Protein AF-A0A645J189-F1 (afdb_monomer)

Secondary structure (DSSP, 8-state):
---SEEEEEEEE-THHHH-TTHHHH-TTTS--EEEEEEEEEPPPP-HHHHHHHHT-

Nearest PDB structures (foldseek):
  3tzu-assembly1_A  TM=9.231E-01  e=2.879E-02  Mycobacterium marinum M

Sequence (56 aa):
MFCPVSGTVLAVNEALLDAPQTINEAPYDAWLIKVADITDKVELLDADAYRGVTGA

Mean predicted aligned error: 3.3 Å

Foldseek 3Di:
DDDQFDAAWPDADVVCVVPVCVCVVPVVVNDGTDGPPTPGGDDDDDPVRVCVVVVD

Radius of gyration: 13.53 Å; Cα contacts (8 Å, |Δi|>4): 54; chains: 1; bounding box: 32×27×29 Å

Solvent-accessible surface area (backbone atoms only — not comparable to full-atom values): 3635 Å² total; per-residue (Å²): 140,82,78,65,53,43,59,42,83,70,44,68,46,67,67,44,78,83,43,56,67,43,44,77,76,39,52,86,78,46,56,63,69,42,74,37,77,74,77,45,66,60,94,77,72,55,74,67,60,45,34,70,77,68,73,110

pLDDT: mean 94.64, std 6.34, range [56.94, 97.75]

Structure (mmCIF, N/CA/C/O backbone):
data_AF-A0A645J189-F1
#
_entry.id   AF-A0A645J189-F1
#
loop_
_atom_site.group_PDB
_atom_site.id
_atom_site.type_symbol
_atom_site.label_atom_id
_atom_site.label_alt_id
_atom_site.label_comp_id
_atom_site.label_asym_id
_atom_site.label_entity_id
_atom_site.label_seq_id
_atom_site.pdbx_PDB_ins_code
_atom_site.Cartn_x
_atom_site.Cartn_y
_atom_site.Cartn_z
_atom_site.occupancy
_atom_site.B_iso_or_equiv
_atom_site.auth_seq_id
_atom_site.auth_comp_id
_atom_site.auth_asym_id
_atom_site.auth_atom_id
_atom_site.pdbx_PDB_model_num
ATOM 1 N N . MET A 1 1 ? 5.767 9.317 3.448 1.00 81.31 1 MET A N 1
ATOM 2 C CA . MET A 1 1 ? 4.775 8.223 3.387 1.00 81.31 1 MET A CA 1
ATOM 3 C C . MET A 1 1 ? 4.196 8.044 4.777 1.00 81.31 1 MET A C 1
ATOM 5 O O . MET A 1 1 ? 4.973 8.024 5.722 1.00 81.31 1 MET A O 1
ATOM 9 N N . PHE A 1 2 ? 2.876 7.935 4.901 1.00 9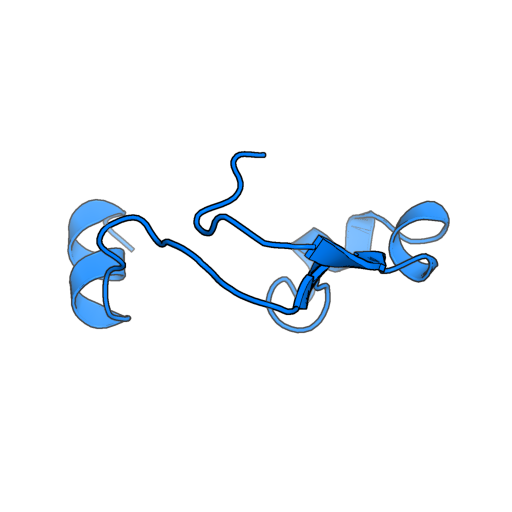1.62 2 PHE A N 1
ATOM 10 C CA . PHE A 1 2 ? 2.205 7.561 6.149 1.00 91.62 2 PHE A CA 1
ATOM 11 C C . PHE A 1 2 ? 1.477 6.237 5.916 1.00 91.62 2 PHE A C 1
ATOM 13 O O . PHE A 1 2 ? 0.891 6.055 4.849 1.00 91.62 2 PHE A O 1
ATOM 20 N N . CYS A 1 3 ? 1.548 5.309 6.871 1.00 94.31 3 CYS A N 1
ATOM 21 C CA . CYS A 1 3 ? 0.822 4.047 6.769 1.00 94.31 3 CYS A CA 1
ATOM 22 C C . CYS A 1 3 ? -0.619 4.258 7.262 1.00 94.31 3 CYS A C 1
ATOM 24 O O . CYS A 1 3 ? -0.791 4.704 8.395 1.00 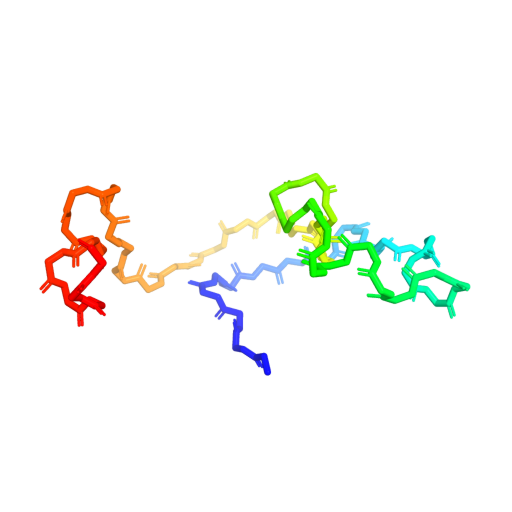94.31 3 CYS A O 1
ATOM 26 N N . PRO A 1 4 ? -1.649 3.955 6.453 1.00 95.69 4 PRO A N 1
ATOM 27 C CA . PRO A 1 4 ? -3.043 4.147 6.852 1.00 95.69 4 PRO A CA 1
ATOM 28 C C . PRO A 1 4 ? -3.562 3.052 7.802 1.00 95.69 4 PRO A C 1
ATOM 30 O O . PRO A 1 4 ? -4.685 3.145 8.296 1.00 95.69 4 PRO A O 1
ATOM 33 N N . VAL A 1 5 ? -2.773 2.001 8.038 1.00 96.88 5 VAL A N 1
ATOM 34 C CA . VAL A 1 5 ? -3.139 0.846 8.867 1.00 96.88 5 VAL A CA 1
ATOM 35 C C . VAL A 1 5 ? -2.019 0.490 9.845 1.00 96.88 5 VAL A C 1
ATOM 37 O O . VAL A 1 5 ? -0.839 0.641 9.525 1.00 96.88 5 VAL A O 1
ATOM 40 N N . SER A 1 6 ? -2.387 -0.022 11.016 1.00 97.31 6 SER A N 1
ATOM 41 C CA . SER A 1 6 ? -1.473 -0.666 11.963 1.00 97.31 6 SER A CA 1
ATOM 42 C C . SER A 1 6 ? -1.442 -2.167 11.686 1.00 97.31 6 SER A C 1
ATOM 44 O O . SER A 1 6 ? -2.491 -2.789 11.526 1.00 97.31 6 SER A O 1
ATOM 46 N N . GLY A 1 7 ? -0.250 -2.754 11.620 1.00 96.06 7 GLY A N 1
ATOM 47 C CA . GLY A 1 7 ? -0.055 -4.172 11.321 1.00 96.06 7 GLY A CA 1
ATOM 48 C C . GLY A 1 7 ? 1.421 -4.507 11.117 1.00 96.06 7 GLY A C 1
ATOM 49 O O . GLY A 1 7 ? 2.301 -3.720 11.473 1.00 96.06 7 GLY A O 1
ATOM 50 N N . THR A 1 8 ? 1.690 -5.656 10.508 1.00 97.56 8 THR A N 1
ATOM 51 C CA . THR A 1 8 ? 3.046 -6.155 10.247 1.00 97.56 8 THR A CA 1
ATOM 52 C C . THR A 1 8 ? 3.394 -6.011 8.770 1.00 97.56 8 THR A C 1
ATOM 54 O O . THR A 1 8 ? 2.621 -6.419 7.906 1.00 97.56 8 THR A O 1
ATOM 57 N N . VAL A 1 9 ? 4.565 -5.460 8.441 1.00 97.00 9 VAL A N 1
ATOM 58 C CA . VAL A 1 9 ? 5.028 -5.409 7.044 1.00 97.00 9 VAL A CA 1
ATOM 59 C C . VAL A 1 9 ? 5.308 -6.830 6.555 1.00 97.00 9 VAL A C 1
ATOM 61 O O . VAL A 1 9 ? 6.173 -7.516 7.089 1.00 97.00 9 VAL A O 1
ATOM 64 N N . LEU A 1 10 ? 4.574 -7.257 5.529 1.00 97.75 10 LEU A N 1
ATOM 65 C CA . LEU A 1 10 ? 4.688 -8.579 4.917 1.00 97.75 10 LEU A CA 1
ATOM 66 C C . LEU A 1 10 ? 5.700 -8.591 3.769 1.00 97.75 10 LEU A C 1
ATOM 68 O O . LEU A 1 10 ? 6.435 -9.559 3.604 1.00 97.75 10 LEU A O 1
ATOM 72 N N . ALA A 1 11 ? 5.709 -7.540 2.949 1.00 97.62 11 ALA A N 1
ATOM 73 C CA . ALA A 1 11 ? 6.608 -7.430 1.807 1.00 97.62 11 ALA A CA 1
ATOM 74 C C . ALA A 1 11 ? 6.863 -5.968 1.437 1.00 97.62 11 ALA A C 1
ATOM 76 O O . ALA A 1 11 ? 6.008 -5.104 1.647 1.00 97.62 11 ALA A O 1
ATOM 77 N N . VAL A 1 12 ? 8.011 -5.722 0.816 1.00 97.06 12 VAL A N 1
ATOM 78 C CA . VAL A 1 12 ? 8.369 -4.460 0.161 1.00 97.06 12 VAL A CA 1
ATOM 79 C C . VAL A 1 12 ? 8.549 -4.722 -1.331 1.00 97.06 12 VAL A C 1
ATOM 81 O O . VAL A 1 12 ? 8.957 -5.819 -1.716 1.00 97.06 12 VAL A O 1
ATOM 84 N N . ASN A 1 13 ? 8.210 -3.758 -2.183 1.00 97.19 13 ASN A N 1
ATOM 85 C CA . ASN A 1 13 ? 8.404 -3.917 -3.621 1.00 97.19 13 ASN A CA 1
ATOM 86 C C . ASN A 1 13 ? 9.854 -3.598 -3.999 1.00 97.19 13 ASN A C 1
ATOM 88 O O . ASN A 1 13 ? 10.190 -2.458 -4.317 1.00 97.19 13 ASN A O 1
ATOM 92 N N . GLU A 1 14 ? 10.716 -4.611 -3.946 1.00 97.31 14 GLU A N 1
ATOM 93 C CA . GLU A 1 14 ? 12.148 -4.461 -4.231 1.00 97.31 14 GLU A CA 1
ATOM 94 C C . GLU A 1 14 ? 12.422 -3.953 -5.655 1.00 97.31 14 GLU A C 1
ATOM 96 O O . GLU A 1 14 ? 13.406 -3.251 -5.863 1.00 97.31 14 GLU A O 1
A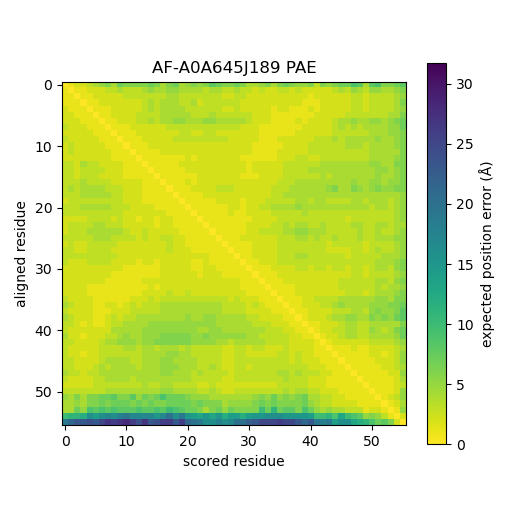TOM 101 N N . ALA A 1 15 ? 11.517 -4.192 -6.614 1.00 96.00 15 ALA A N 1
ATOM 102 C CA . ALA A 1 15 ? 11.664 -3.704 -7.987 1.00 96.00 15 ALA A CA 1
ATOM 103 C C . ALA A 1 15 ? 11.719 -2.166 -8.078 1.00 96.00 15 ALA A C 1
ATOM 105 O O . ALA A 1 15 ? 12.288 -1.615 -9.019 1.00 96.00 15 ALA A O 1
ATOM 106 N N . LEU A 1 16 ? 11.158 -1.458 -7.090 1.00 95.81 16 LEU A N 1
ATOM 107 C CA . LEU A 1 16 ? 11.198 0.005 -7.035 1.00 95.81 16 LEU A CA 1
ATOM 108 C C . LEU A 1 16 ? 12.568 0.559 -6.631 1.00 95.81 16 LEU A C 1
ATOM 110 O O . LEU A 1 16 ? 12.805 1.750 -6.824 1.00 95.81 16 LEU A O 1
ATOM 114 N N . LEU A 1 17 ? 13.466 -0.271 -6.089 1.00 95.44 17 LEU A N 1
ATOM 115 C CA . LEU A 1 17 ? 14.845 0.136 -5.806 1.00 95.44 17 LEU A CA 1
ATOM 116 C C . LEU A 1 17 ? 15.627 0.353 -7.105 1.00 95.44 17 LEU A C 1
ATOM 118 O O . LEU A 1 17 ? 16.405 1.300 -7.199 1.00 95.44 17 LEU A O 1
ATOM 122 N N . ASP A 1 18 ? 15.369 -0.488 -8.108 1.00 97.19 18 ASP A N 1
ATOM 123 C CA . ASP A 1 18 ? 16.010 -0.410 -9.420 1.00 97.19 18 ASP A CA 1
ATOM 124 C C . ASP A 1 18 ? 15.233 0.485 -10.400 1.00 97.19 18 ASP A C 1
ATOM 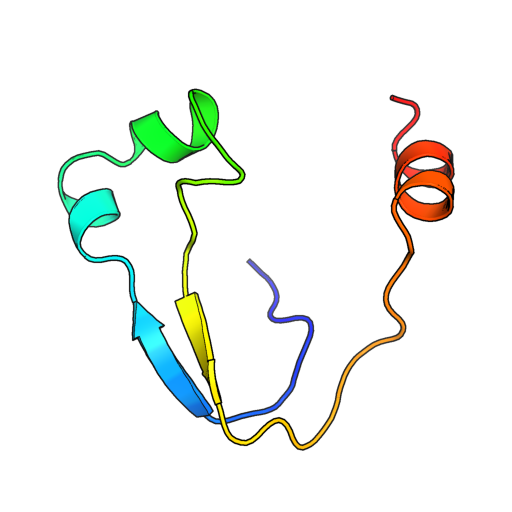126 O O . ASP A 1 18 ? 15.828 1.112 -11.278 1.00 97.19 18 ASP A O 1
ATOM 130 N N . ALA A 1 19 ? 13.903 0.558 -10.261 1.00 97.19 19 ALA A N 1
ATOM 131 C CA . ALA A 1 19 ? 13.022 1.272 -11.186 1.00 97.19 19 ALA A CA 1
ATOM 132 C C . ALA A 1 19 ? 11.981 2.170 -10.476 1.00 97.19 19 ALA A C 1
ATOM 134 O O . ALA A 1 19 ? 10.770 1.960 -10.627 1.00 97.19 19 ALA A O 1
ATOM 135 N N . PRO A 1 20 ? 12.404 3.209 -9.728 1.00 96.38 20 PRO A N 1
ATOM 136 C CA . PRO A 1 20 ? 11.496 4.076 -8.967 1.00 96.38 20 PRO A CA 1
ATOM 137 C C . PRO A 1 20 ? 10.538 4.900 -9.843 1.00 96.38 20 PRO A C 1
ATOM 139 O O . PRO A 1 20 ? 9.456 5.275 -9.398 1.00 96.38 20 PRO A O 1
ATOM 142 N N . GLN A 1 21 ? 10.897 5.171 -11.101 1.00 97.25 21 GLN A N 1
ATOM 143 C CA . GLN A 1 21 ? 10.066 5.914 -12.053 1.00 97.25 21 GLN A CA 1
ATOM 144 C C . GLN A 1 21 ? 8.728 5.231 -12.360 1.00 97.25 21 GLN A C 1
ATOM 146 O O . GLN A 1 21 ? 7.769 5.911 -12.720 1.00 97.25 21 GLN A O 1
ATOM 151 N N . THR A 1 22 ? 8.640 3.913 -12.162 1.00 97.06 22 THR A N 1
ATOM 152 C CA . THR A 1 22 ? 7.408 3.140 -12.387 1.00 97.06 22 THR A CA 1
ATOM 153 C C . THR A 1 22 ? 6.252 3.609 -11.498 1.00 97.06 22 THR A C 1
ATOM 155 O O . THR A 1 22 ? 5.097 3.487 -11.894 1.00 97.06 22 THR A O 1
ATOM 158 N N . ILE A 1 23 ? 6.549 4.245 -10.355 1.00 96.44 23 ILE A N 1
ATOM 159 C CA . ILE A 1 23 ? 5.555 4.902 -9.491 1.00 96.44 23 ILE A CA 1
ATOM 160 C C . ILE A 1 23 ? 4.792 5.991 -10.255 1.00 96.44 23 ILE A C 1
ATOM 162 O O . ILE A 1 23 ? 3.594 6.159 -10.053 1.00 96.44 23 ILE A O 1
ATOM 166 N N . ASN A 1 24 ? 5.466 6.726 -11.141 1.00 95.81 24 ASN A N 1
ATOM 167 C CA . ASN A 1 24 ? 4.834 7.787 -11.924 1.00 95.81 24 ASN A CA 1
ATOM 168 C C . ASN A 1 24 ? 4.071 7.231 -13.133 1.00 95.81 24 ASN A C 1
ATOM 170 O O . ASN A 1 24 ? 3.050 7.790 -13.521 1.00 9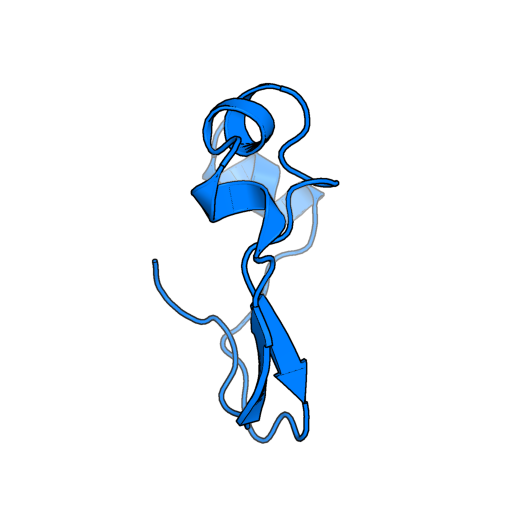5.81 24 ASN A O 1
ATOM 174 N N . GLU A 1 25 ? 4.577 6.157 -13.740 1.00 97.44 25 GLU A N 1
ATOM 175 C CA . GLU A 1 25 ? 4.010 5.572 -14.961 1.00 97.44 25 GLU A CA 1
ATOM 176 C C . GLU A 1 25 ? 2.759 4.732 -14.678 1.00 97.44 25 GLU A C 1
ATOM 178 O O . GLU A 1 25 ? 1.769 4.831 -15.402 1.00 97.44 25 GLU A O 1
ATOM 183 N N . ALA A 1 26 ? 2.792 3.921 -13.618 1.00 96.62 26 ALA A N 1
ATOM 184 C CA . ALA A 1 26 ? 1.727 2.993 -13.252 1.00 96.62 26 ALA A CA 1
ATOM 185 C C . ALA A 1 26 ? 1.567 2.924 -11.718 1.00 96.62 26 ALA A C 1
ATOM 187 O O . ALA A 1 26 ? 1.857 1.894 -11.105 1.00 96.62 26 ALA A O 1
ATOM 188 N N . PRO A 1 27 ? 1.088 4.001 -11.063 1.00 94.88 27 PRO A N 1
ATOM 189 C CA . PRO A 1 27 ? 1.089 4.134 -9.600 1.00 94.88 27 PRO A CA 1
ATOM 190 C C . PRO A 1 27 ? 0.323 3.032 -8.858 1.00 94.88 27 PRO A C 1
ATOM 192 O O . PRO A 1 27 ? 0.671 2.691 -7.730 1.00 94.88 27 PRO A O 1
ATOM 195 N N . TYR A 1 28 ? -0.724 2.474 -9.472 1.00 93.88 28 TYR A N 1
ATOM 196 C CA . TYR A 1 28 ? -1.533 1.418 -8.859 1.00 93.88 28 TYR A CA 1
ATOM 197 C C . TYR A 1 28 ? -0.900 0.025 -8.979 1.00 93.88 28 TYR A C 1
ATOM 199 O O . TYR A 1 28 ? -1.143 -0.821 -8.118 1.00 93.88 28 TYR A O 1
ATOM 207 N N . ASP A 1 29 ? -0.050 -0.195 -9.985 1.00 95.31 29 ASP A N 1
ATOM 208 C CA . ASP A 1 29 ? 0.723 -1.432 -10.140 1.00 95.31 29 ASP A CA 1
ATOM 209 C C . ASP A 1 29 ? 2.050 -1.360 -9.360 1.00 95.31 29 ASP A C 1
ATOM 211 O O . ASP A 1 29 ? 2.532 -2.362 -8.827 1.00 95.31 29 ASP A O 1
ATOM 215 N N . ALA A 1 30 ? 2.613 -0.157 -9.221 1.00 96.69 30 ALA A N 1
ATOM 216 C CA . ALA A 1 30 ? 3.829 0.151 -8.473 1.00 96.69 30 ALA A CA 1
ATOM 217 C C . ALA A 1 30 ? 3.575 0.277 -6.954 1.00 96.69 30 ALA A C 1
ATOM 219 O O . ALA A 1 30 ? 3.870 1.296 -6.327 1.00 96.69 30 ALA A O 1
ATOM 220 N N . TRP A 1 31 ? 3.025 -0.775 -6.339 1.00 96.38 31 TRP A N 1
ATOM 221 C CA . TRP A 1 31 ? 2.783 -0.829 -4.891 1.00 96.38 31 TRP A CA 1
ATOM 222 C C . TR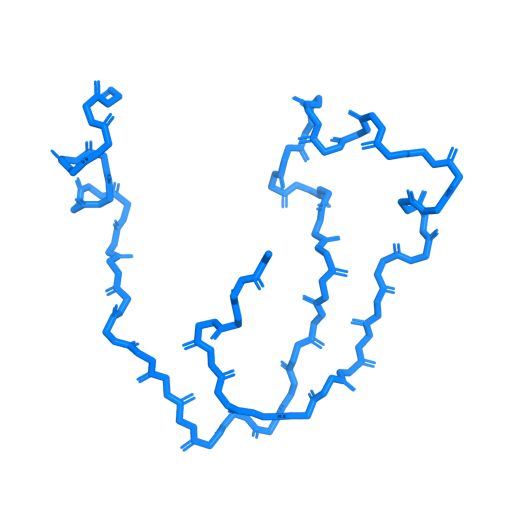P A 1 31 ? 4.085 -0.663 -4.090 1.00 96.38 31 TRP A C 1
ATOM 224 O O . TRP A 1 31 ? 5.140 -1.117 -4.519 1.00 96.38 31 TRP A O 1
ATOM 234 N N . LEU A 1 32 ? 4.008 -0.047 -2.904 1.00 96.56 32 LEU A N 1
ATOM 235 C CA . LEU A 1 32 ? 5.182 0.232 -2.061 1.00 96.56 32 LEU A CA 1
ATOM 236 C C . LEU A 1 32 ? 5.4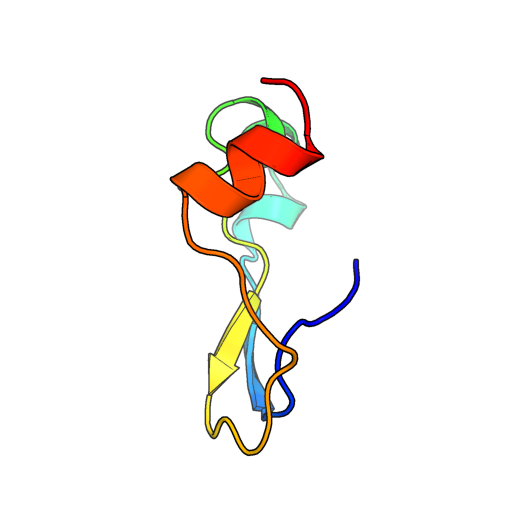59 -0.893 -1.053 1.00 96.56 32 LEU A C 1
ATOM 238 O O . LEU A 1 32 ? 6.544 -1.473 -1.026 1.00 96.56 32 LEU A O 1
ATOM 242 N N . ILE A 1 33 ? 4.462 -1.204 -0.220 1.00 96.81 33 ILE A N 1
ATOM 243 C CA . ILE A 1 33 ? 4.532 -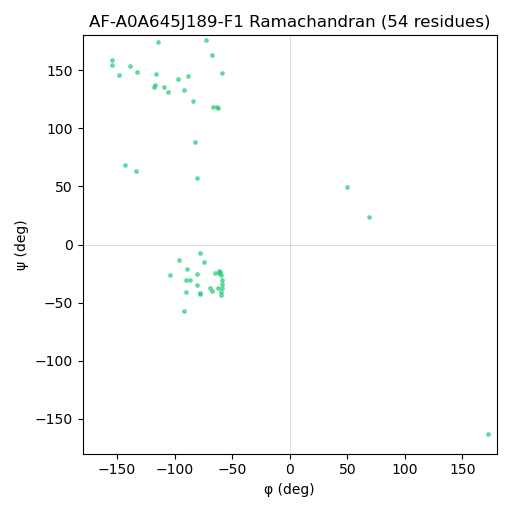2.234 0.822 1.00 96.81 33 ILE A CA 1
ATOM 244 C C . ILE A 1 33 ? 3.229 -3.030 0.871 1.00 96.81 33 ILE A C 1
ATOM 246 O O . ILE A 1 33 ? 2.161 -2.510 0.545 1.00 96.81 33 ILE A O 1
ATOM 250 N N . LYS A 1 34 ? 3.309 -4.278 1.327 1.00 96.75 34 LYS A N 1
ATOM 251 C CA . LYS A 1 34 ? 2.155 -5.085 1.734 1.00 96.75 34 LYS A CA 1
ATOM 252 C C . LYS A 1 34 ? 2.193 -5.245 3.242 1.00 96.75 34 LYS A C 1
ATOM 254 O O . LYS A 1 34 ? 3.250 -5.525 3.803 1.00 96.75 34 LYS A O 1
ATOM 259 N N . VAL A 1 35 ? 1.043 -5.084 3.882 1.00 97.38 35 VAL A N 1
ATOM 260 C CA . VAL A 1 35 ? 0.883 -5.195 5.335 1.00 97.38 35 VAL A CA 1
ATOM 261 C C . VAL A 1 35 ? -0.073 -6.351 5.627 1.00 97.38 35 VAL A C 1
ATOM 263 O O . VAL A 1 35 ? -1.091 -6.493 4.952 1.00 97.38 35 VAL A O 1
ATOM 266 N N . ALA A 1 36 ? 0.278 -7.183 6.601 1.00 96.88 36 ALA A N 1
ATOM 267 C CA . ALA A 1 36 ? -0.520 -8.279 7.137 1.00 96.88 36 ALA A CA 1
ATOM 268 C C . ALA A 1 36 ? -0.904 -7.999 8.597 1.00 96.88 36 ALA A C 1
ATOM 270 O O . ALA A 1 36 ? -0.461 -7.007 9.179 1.00 96.88 36 ALA A O 1
ATOM 271 N N . ASP A 1 37 ? -1.730 -8.875 9.173 1.00 96.88 37 ASP A N 1
ATOM 272 C CA . ASP A 1 37 ? -2.155 -8.816 10.577 1.00 96.88 37 ASP A CA 1
ATOM 273 C C . ASP A 1 37 ? -2.663 -7.425 10.979 1.00 96.88 37 ASP A C 1
ATOM 275 O O . ASP A 1 37 ? -2.217 -6.834 11.960 1.00 96.88 37 ASP A O 1
ATOM 279 N N . ILE A 1 38 ? -3.563 -6.870 10.161 1.00 96.88 38 ILE A N 1
ATOM 280 C CA . ILE A 1 38 ? -4.093 -5.522 10.368 1.00 96.88 38 ILE A CA 1
ATOM 281 C C . ILE A 1 38 ? -4.860 -5.489 11.694 1.00 96.88 38 ILE A C 1
ATOM 283 O O . ILE A 1 38 ? -5.858 -6.193 11.855 1.00 96.88 38 ILE A O 1
ATOM 287 N N . THR A 1 39 ? -4.401 -4.655 12.625 1.00 97.06 39 THR A N 1
ATOM 288 C CA . THR A 1 39 ? -4.994 -4.487 13.959 1.00 97.06 39 THR A CA 1
ATOM 289 C C . THR A 1 39 ? -5.811 -3.210 14.089 1.00 97.06 39 THR A C 1
ATOM 291 O O . THR A 1 39 ? -6.732 -3.163 14.900 1.00 97.06 39 THR A O 1
ATOM 294 N N . ASP A 1 40 ? -5.495 -2.190 13.291 1.00 96.81 40 ASP A N 1
ATOM 295 C CA . ASP A 1 40 ? -6.195 -0.907 13.291 1.00 96.81 40 ASP A CA 1
ATOM 296 C C . ASP A 1 40 ? -6.069 -0.210 11.928 1.00 96.81 40 ASP A C 1
ATOM 298 O O . ASP A 1 40 ? -5.161 -0.507 11.145 1.00 96.81 40 ASP A O 1
ATOM 302 N N . LYS A 1 41 ? -6.974 0.723 11.633 1.00 95.88 41 LYS A N 1
ATOM 303 C CA . LYS A 1 41 ? -6.932 1.557 10.429 1.00 95.88 41 LYS A CA 1
ATOM 304 C C . LYS A 1 41 ? -7.519 2.935 10.689 1.00 95.88 41 LYS A C 1
ATOM 306 O O . LYS A 1 41 ? -8.505 3.073 11.407 1.00 95.88 41 LYS A O 1
ATOM 311 N N . VAL A 1 42 ? -6.964 3.943 10.021 1.00 94.81 42 VAL A N 1
ATOM 312 C CA . VAL A 1 42 ? -7.622 5.251 9.938 1.00 94.81 42 VAL A CA 1
ATOM 313 C C . VAL A 1 42 ? -8.905 5.142 9.109 1.00 94.81 42 VAL A C 1
ATOM 315 O O . VAL A 1 42 ? -9.102 4.176 8.363 1.00 94.81 42 VAL A O 1
ATOM 318 N N . GLU A 1 43 ? -9.785 6.134 9.220 1.00 95.00 43 GLU A N 1
ATOM 319 C CA . GLU A 1 43 ? -10.948 6.230 8.342 1.00 95.00 43 GLU A CA 1
ATOM 320 C C . GLU A 1 43 ? -10.482 6.401 6.888 1.00 95.00 43 GLU A C 1
ATOM 322 O O . GLU A 1 43 ? -9.781 7.356 6.549 1.00 95.00 43 GLU A O 1
ATOM 327 N N . LEU A 1 44 ? -10.817 5.423 6.042 1.00 94.94 44 LEU A N 1
ATOM 328 C CA . LEU A 1 44 ? -10.434 5.403 4.632 1.00 94.94 44 LEU A CA 1
ATOM 329 C C . LEU A 1 44 ? -11.579 5.931 3.781 1.00 94.94 44 LEU A C 1
ATOM 331 O O . LEU A 1 44 ? -12.742 5.624 4.033 1.00 94.94 44 LEU A O 1
ATOM 335 N N . LEU A 1 45 ? -11.222 6.670 2.738 1.00 96.25 45 LEU A N 1
ATOM 336 C CA . LEU A 1 45 ? -12.170 7.180 1.758 1.00 96.25 45 LEU A CA 1
ATOM 337 C C . LEU A 1 45 ? -12.382 6.157 0.639 1.00 96.25 45 LEU A C 1
ATOM 339 O O . LEU A 1 45 ? -11.445 5.461 0.236 1.00 96.25 45 LEU A O 1
ATOM 343 N N . ASP A 1 46 ? -13.606 6.094 0.118 1.00 96.50 46 ASP A N 1
ATOM 344 C CA . ASP A 1 46 ? -13.861 5.453 -1.169 1.00 96.50 46 ASP A CA 1
ATOM 345 C C . ASP A 1 46 ? -13.326 6.310 -2.335 1.00 96.50 46 ASP A C 1
ATOM 347 O O . ASP A 1 46 ? -12.803 7.414 -2.147 1.00 96.50 46 ASP A O 1
ATOM 351 N N . ALA A 1 47 ? -13.426 5.785 -3.559 1.00 94.81 47 ALA A N 1
ATOM 352 C CA . ALA A 1 47 ? -12.882 6.448 -4.741 1.00 94.81 47 ALA A CA 1
ATOM 353 C C . ALA A 1 47 ? -13.536 7.811 -5.028 1.00 94.81 47 ALA A C 1
ATOM 355 O O . ALA A 1 47 ? -12.841 8.735 -5.451 1.00 94.81 47 ALA A O 1
ATOM 356 N N . ASP A 1 48 ? -14.842 7.953 -4.803 1.00 95.88 48 ASP A N 1
ATOM 357 C CA . ASP A 1 48 ? -15.572 9.189 -5.098 1.00 95.88 48 ASP A CA 1
ATOM 358 C C . ASP A 1 48 ? -15.322 10.240 -4.014 1.00 95.88 48 ASP A C 1
ATOM 360 O O . ASP A 1 48 ? -15.031 11.399 -4.322 1.00 95.88 48 ASP A O 1
ATOM 364 N N . ALA A 1 49 ? -15.316 9.824 -2.747 1.00 95.62 49 ALA A N 1
ATOM 365 C CA . ALA A 1 49 ? -14.938 10.661 -1.618 1.00 95.62 49 ALA A CA 1
ATOM 366 C C . ALA A 1 49 ? -13.491 11.172 -1.746 1.00 95.62 49 ALA A C 1
ATOM 368 O O . ALA A 1 49 ? -13.226 12.349 -1.494 1.00 95.62 49 ALA A O 1
ATOM 369 N N . TYR A 1 50 ? -12.555 10.326 -2.196 1.00 95.00 50 TYR A N 1
ATOM 370 C CA . TYR A 1 50 ? -11.163 10.729 -2.408 1.00 95.00 50 TYR A CA 1
ATOM 371 C C . TYR A 1 50 ? -11.001 11.736 -3.559 1.00 95.00 50 TYR A C 1
ATOM 373 O O . TYR A 1 50 ? -10.254 12.711 -3.427 1.00 95.00 50 TYR A O 1
ATOM 381 N N . ARG A 1 51 ? -11.731 11.562 -4.671 1.00 94.56 51 ARG A N 1
ATOM 382 C CA . ARG A 1 51 ? -11.767 12.554 -5.765 1.00 94.56 51 ARG A CA 1
ATOM 383 C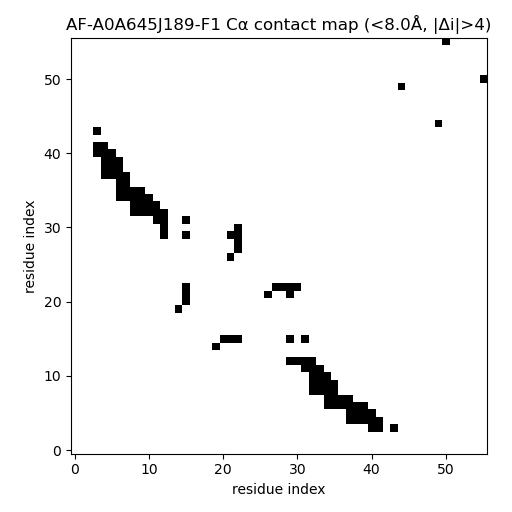 C . ARG A 1 51 ? -12.288 13.903 -5.275 1.00 94.56 51 ARG A C 1
ATOM 385 O O . ARG A 1 51 ? -11.683 14.933 -5.559 1.00 94.56 51 ARG A O 1
ATOM 392 N N . GLY A 1 52 ? -13.345 13.893 -4.461 1.00 95.31 52 GLY A N 1
ATOM 393 C CA . GLY A 1 52 ? -13.951 15.108 -3.914 1.00 95.31 52 GLY A CA 1
ATOM 394 C C . GLY A 1 52 ? -12.996 15.977 -3.087 1.00 95.31 52 GLY A C 1
ATOM 395 O O . GLY A 1 52 ? -13.091 17.201 -3.146 1.00 95.31 52 GLY A O 1
ATOM 396 N N . VAL A 1 53 ? -12.051 15.376 -2.353 1.00 93.38 53 VAL A N 1
ATOM 397 C CA . VAL A 1 53 ? -11.069 16.124 -1.538 1.00 93.38 53 VAL A CA 1
ATOM 398 C C . VAL A 1 53 ? -9.795 16.503 -2.296 1.00 93.38 53 VAL A C 1
ATOM 400 O O . VAL A 1 53 ? -9.087 17.415 -1.875 1.00 93.38 53 VAL A O 1
ATOM 403 N N . THR A 1 54 ? -9.488 15.811 -3.398 1.00 87.94 54 THR A N 1
ATOM 404 C CA . THR A 1 54 ? -8.288 16.064 -4.215 1.00 87.94 54 THR A CA 1
ATOM 405 C C . THR A 1 54 ? -8.549 16.973 -5.416 1.00 87.94 54 THR A C 1
ATOM 407 O O . THR A 1 54 ? -7.595 17.501 -5.983 1.00 87.94 54 THR A O 1
ATOM 410 N N . GLY A 1 55 ? -9.816 17.217 -5.768 1.00 74.31 55 GLY A N 1
ATOM 411 C CA . GLY A 1 55 ? -10.201 18.115 -6.862 1.00 74.31 55 GLY A CA 1
ATOM 412 C C . GLY A 1 55 ? -9.841 17.590 -8.255 1.00 74.31 55 GLY A C 1
ATOM 413 O O . GLY A 1 55 ? -9.664 18.398 -9.166 1.00 74.31 55 GLY A O 1
ATOM 414 N N . ALA A 1 56 ? -9.687 16.269 -8.391 1.00 56.94 56 ALA A N 1
ATOM 415 C CA . ALA A 1 56 ? -9.405 15.589 -9.655 1.00 56.94 56 ALA A CA 1
ATOM 416 C C . ALA A 1 56 ? -10.636 15.513 -10.569 1.00 56.94 56 ALA A C 1
ATOM 418 O O . ALA A 1 56 ? -11.749 15.275 -10.044 1.00 56.94 56 ALA A O 1
#

Organism: NCBI:txid1076179

InterPro domains:
  IPR011053 Single hybrid motif [SSF51230] (2-53)
  IPR033753 Glycine cleavage system H-protein/Simiate [PF01597] (2-51)